Protein AF-A0A519QGE8-F1 (afdb_monomer_lite)

Radius of gyration: 14.96 Å; chains: 1; bounding box: 22×20×40 Å

Foldseek 3Di:
DPPDDDDDDDDDPPLQCPLPPPCVPRNNDHD

Sequence (31 aa):
MPDSPVLYVLNGPNLNLLGTREPAIYGSATL

pLDDT: mean 94.91, std 7.81, range [64.75, 98.56]

Secondary structure (DSSP, 8-state):
---SPP----PPTTGGGTTTS-HHHH-S---

Structure (mmCIF, N/CA/C/O backbone):
data_AF-A0A519QGE8-F1
#
_entry.id   AF-A0A519QGE8-F1
#
loop_
_atom_site.group_PDB
_atom_site.id
_atom_site.type_symbol
_atom_site.label_atom_id
_atom_site.label_alt_id
_atom_site.label_comp_id
_atom_site.label_asym_id
_atom_site.label_entity_id
_atom_site.label_seq_id
_atom_site.pdbx_PDB_ins_code
_atom_site.Cartn_x
_atom_site.Cartn_y
_atom_site.Cartn_z
_atom_site.occupancy
_atom_site.B_iso_or_equiv
_atom_site.auth_seq_id
_atom_site.auth_comp_id
_atom_site.auth_asym_id
_atom_site.auth_atom_id
_atom_site.pdbx_PDB_model_num
ATOM 1 N N . MET A 1 1 ? 9.505 -15.699 -29.443 1.00 64.75 1 MET A N 1
ATOM 2 C CA . MET A 1 1 ? 10.013 -14.659 -28.524 1.00 64.75 1 MET A CA 1
ATOM 3 C C . MET A 1 1 ? 8.780 -14.043 -27.888 1.00 64.75 1 MET A C 1
ATOM 5 O O . MET A 1 1 ? 7.838 -13.838 -28.640 1.00 64.75 1 MET A O 1
ATOM 9 N N . PRO A 1 2 ? 8.679 -13.862 -26.563 1.00 70.38 2 PRO A N 1
ATOM 10 C CA . PRO A 1 2 ? 7.538 -13.128 -26.031 1.00 70.38 2 PRO A CA 1
ATOM 11 C C . PRO A 1 2 ? 7.650 -11.677 -26.522 1.00 70.38 2 PRO A C 1
ATOM 13 O O . PRO A 1 2 ? 8.647 -11.018 -26.247 1.00 70.38 2 PRO A O 1
ATOM 16 N N . ASP A 1 3 ? 6.660 -11.215 -27.287 1.00 84.69 3 ASP A N 1
ATOM 17 C CA . ASP A 1 3 ? 6.612 -9.855 -27.856 1.00 84.69 3 ASP A CA 1
ATOM 18 C C . ASP A 1 3 ? 6.239 -8.785 -26.810 1.00 84.69 3 ASP A C 1
ATOM 20 O O . ASP A 1 3 ? 6.275 -7.586 -27.086 1.00 84.69 3 ASP A O 1
ATOM 24 N N . SER A 1 4 ? 5.884 -9.204 -25.591 1.00 89.62 4 SER A N 1
ATOM 25 C CA . SER A 1 4 ? 5.524 -8.300 -24.497 1.00 89.62 4 SER A CA 1
ATOM 26 C C . SER A 1 4 ? 6.760 -7.828 -23.720 1.00 89.62 4 SER A C 1
ATOM 28 O O . SER A 1 4 ? 7.597 -8.657 -23.347 1.00 89.62 4 SER A O 1
ATOM 30 N N . PRO A 1 5 ? 6.869 -6.523 -23.405 1.00 91.88 5 PRO A N 1
ATOM 31 C CA . PRO A 1 5 ? 7.989 -5.993 -22.638 1.00 91.88 5 PRO A CA 1
ATOM 32 C C . PRO A 1 5 ? 7.974 -6.507 -21.194 1.00 91.88 5 PRO A C 1
ATOM 34 O O . PRO A 1 5 ? 6.921 -6.625 -20.566 1.00 91.88 5 PRO A O 1
ATOM 37 N N . VAL A 1 6 ? 9.163 -6.765 -20.647 1.00 94.25 6 VAL A N 1
ATOM 38 C CA . VAL A 1 6 ? 9.340 -7.081 -19.225 1.00 94.25 6 VAL A CA 1
ATOM 39 C C . VAL A 1 6 ? 9.404 -5.775 -18.437 1.00 94.25 6 VAL A C 1
ATOM 41 O O . VAL A 1 6 ? 10.248 -4.924 -18.714 1.00 94.25 6 VAL A O 1
ATOM 44 N N . LEU A 1 7 ? 8.530 -5.632 -17.439 1.00 95.00 7 LEU A N 1
ATOM 45 C CA . LEU A 1 7 ? 8.497 -4.486 -16.534 1.00 95.00 7 LEU A CA 1
ATOM 46 C C . LEU A 1 7 ? 8.672 -4.958 -15.091 1.00 95.00 7 LEU A C 1
ATOM 48 O O . LEU A 1 7 ? 7.906 -5.786 -14.603 1.00 95.00 7 LEU A O 1
ATOM 52 N N . TYR A 1 8 ? 9.669 -4.405 -14.405 1.00 97.00 8 TYR A N 1
ATOM 53 C CA . TYR A 1 8 ? 9.916 -4.673 -12.992 1.00 97.00 8 TYR A CA 1
ATOM 54 C C . TYR A 1 8 ? 9.290 -3.582 -12.124 1.00 97.00 8 TYR A C 1
ATOM 56 O O . TYR A 1 8 ? 9.423 -2.395 -12.420 1.00 97.00 8 TYR A O 1
ATOM 64 N N . VAL A 1 9 ? 8.658 -3.991 -11.023 1.00 97.44 9 VAL A N 1
ATOM 65 C CA . VAL A 1 9 ? 8.143 -3.097 -9.979 1.00 97.44 9 VAL A CA 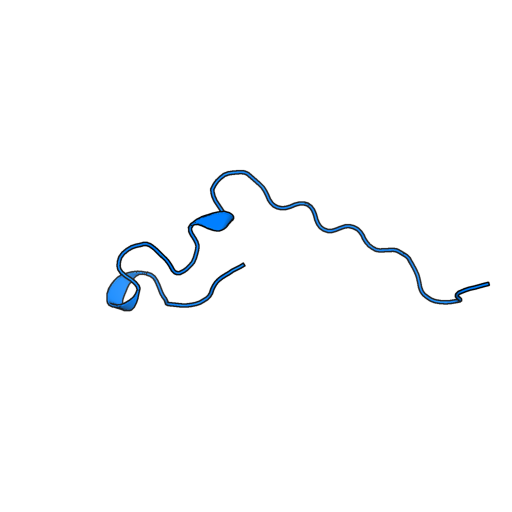1
ATOM 66 C C . VAL A 1 9 ? 8.829 -3.464 -8.669 1.00 97.44 9 VAL A C 1
ATOM 68 O O . VAL A 1 9 ? 8.758 -4.609 -8.227 1.00 97.44 9 VAL A O 1
ATOM 71 N N . LEU A 1 10 ? 9.521 -2.499 -8.065 1.00 98.12 10 LEU A N 1
ATOM 72 C CA . LEU A 1 10 ? 10.211 -2.671 -6.789 1.00 98.12 10 LEU A CA 1
ATOM 73 C C . LEU A 1 10 ? 9.499 -1.844 -5.726 1.00 98.12 10 LEU A C 1
ATOM 75 O O . LEU A 1 10 ? 9.387 -0.626 -5.848 1.00 98.12 10 LEU A O 1
ATOM 79 N N . ASN A 1 11 ? 9.037 -2.519 -4.680 1.00 98.31 11 ASN A N 1
ATOM 80 C CA . ASN A 1 11 ? 8.363 -1.878 -3.563 1.00 98.31 11 ASN A CA 1
ATOM 81 C C . ASN A 1 11 ? 9.370 -1.544 -2.465 1.00 98.31 11 ASN A C 1
ATOM 83 O O . ASN A 1 11 ? 10.198 -2.372 -2.083 1.00 98.31 11 ASN A O 1
ATOM 87 N N . GLY A 1 12 ? 9.298 -0.307 -1.976 1.00 98.44 12 GLY A N 1
ATOM 88 C CA . GLY A 1 12 ? 10.130 0.170 -0.881 1.00 98.44 12 GLY A CA 1
ATOM 89 C C . GLY A 1 12 ? 9.770 -0.461 0.471 1.00 98.44 12 GLY A C 1
ATOM 90 O O . GLY A 1 12 ? 8.755 -1.154 0.600 1.00 98.44 12 GLY A O 1
ATOM 91 N N . PRO A 1 13 ? 10.588 -0.202 1.505 1.00 98.50 13 PRO A N 1
ATOM 92 C CA . PRO A 1 13 ? 10.333 -0.708 2.847 1.00 98.50 13 PRO A CA 1
ATOM 93 C C . PRO A 1 13 ? 8.986 -0.211 3.388 1.00 98.50 13 PRO A C 1
ATOM 95 O O . PRO A 1 13 ? 8.547 0.898 3.084 1.00 98.50 13 PRO A O 1
ATOM 98 N N . ASN A 1 14 ? 8.360 -1.027 4.237 1.00 97.88 14 ASN A N 1
ATOM 99 C CA . ASN A 1 14 ? 7.100 -0.759 4.941 1.00 97.88 14 ASN A CA 1
ATOM 100 C C . ASN A 1 14 ? 5.831 -0.673 4.074 1.00 97.88 14 ASN A C 1
ATOM 102 O O . ASN A 1 14 ? 4.740 -0.660 4.640 1.00 97.88 14 ASN A O 1
ATOM 106 N N . LEU A 1 15 ? 5.910 -0.693 2.736 1.00 98.19 15 LEU A N 1
ATOM 107 C CA . LEU A 1 15 ? 4.712 -0.789 1.880 1.00 98.19 15 LEU A CA 1
ATOM 108 C C . LEU A 1 15 ? 3.934 -2.098 2.098 1.00 98.19 15 LEU A C 1
ATOM 110 O O . LEU A 1 15 ? 2.734 -2.159 1.856 1.00 98.19 15 LEU A O 1
A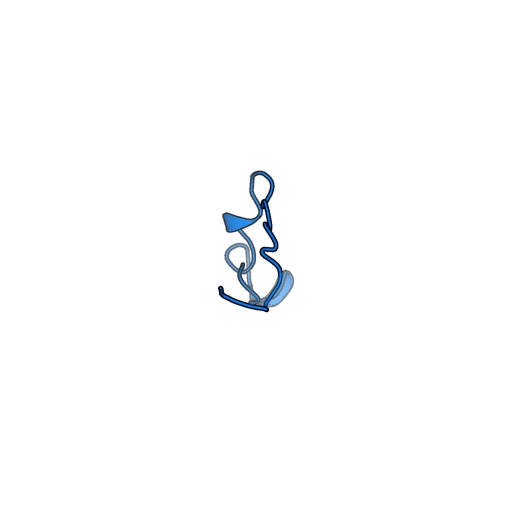TOM 114 N N . ASN A 1 16 ? 4.587 -3.119 2.655 1.00 97.88 16 ASN A N 1
ATOM 115 C CA . ASN A 1 16 ? 3.948 -4.350 3.116 1.00 97.88 16 ASN A CA 1
ATOM 116 C C . ASN A 1 16 ? 2.978 -4.147 4.298 1.00 97.88 16 ASN A C 1
ATOM 118 O O . ASN A 1 16 ? 2.282 -5.086 4.671 1.00 97.88 16 ASN A O 1
ATOM 122 N N . LEU A 1 17 ? 2.956 -2.962 4.919 1.00 98.12 17 LEU A N 1
ATOM 123 C CA . LEU A 1 17 ? 2.043 -2.625 6.014 1.00 98.12 17 LEU A CA 1
ATOM 124 C C . LEU A 1 17 ? 0.753 -1.946 5.529 1.00 98.12 17 LEU A C 1
ATOM 126 O O . LEU A 1 17 ? -0.135 -1.693 6.348 1.00 98.12 17 LEU A O 1
ATOM 130 N N . LEU A 1 18 ? 0.630 -1.630 4.235 1.00 98.56 18 LEU A N 1
ATOM 131 C CA . LEU A 1 18 ? -0.588 -1.032 3.681 1.00 98.56 18 LEU A CA 1
ATOM 132 C C . LEU A 1 18 ? -1.813 -1.899 4.002 1.00 98.56 18 LEU A C 1
ATOM 134 O O . LEU A 1 18 ? -1.761 -3.125 3.929 1.00 98.56 18 LEU A O 1
ATOM 138 N N . GLY A 1 19 ? -2.898 -1.251 4.424 1.00 97.81 19 GLY A N 1
ATOM 139 C CA . GLY A 1 19 ? -4.143 -1.925 4.794 1.00 97.81 19 GLY A CA 1
ATOM 140 C C . GLY A 1 19 ? -4.133 -2.641 6.149 1.00 97.81 19 GLY A C 1
ATOM 141 O O . GLY A 1 19 ? -5.161 -3.191 6.532 1.00 97.81 19 GLY A O 1
ATOM 142 N N . TH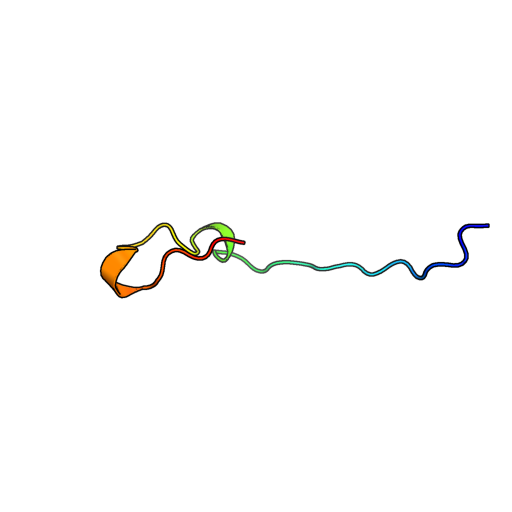R A 1 20 ? -3.019 -2.643 6.897 1.00 98.19 20 THR A N 1
ATOM 143 C CA . THR A 1 20 ? -2.928 -3.349 8.196 1.00 98.19 20 THR A CA 1
ATOM 144 C C . THR A 1 20 ? -3.189 -2.446 9.400 1.00 98.19 20 THR A C 1
ATOM 146 O O . THR A 1 20 ? -3.814 -2.861 10.377 1.00 98.19 20 THR A O 1
ATOM 149 N N . ARG A 1 21 ? -2.722 -1.195 9.349 1.00 97.81 21 ARG A N 1
ATOM 150 C CA . ARG A 1 21 ? -2.872 -0.243 10.450 1.00 97.81 21 ARG A CA 1
ATOM 151 C C . ARG A 1 21 ? -4.258 0.381 10.408 1.00 97.81 21 ARG A C 1
ATOM 153 O O . ARG A 1 21 ? -4.564 1.076 9.450 1.00 97.81 21 ARG A O 1
ATOM 160 N N . GLU A 1 22 ? -5.041 0.164 11.465 1.00 98.44 22 GLU A N 1
ATOM 161 C CA . GLU A 1 22 ? -6.371 0.759 11.707 1.00 98.44 22 GLU A CA 1
ATOM 162 C C . GLU A 1 22 ? -7.167 0.999 10.398 1.00 98.44 22 GLU A C 1
ATOM 164 O O . GLU A 1 22 ? -7.367 2.149 9.999 1.00 98.44 22 GLU A O 1
ATOM 169 N N . PRO A 1 23 ? -7.615 -0.062 9.695 1.00 98.06 23 PRO A N 1
ATOM 170 C CA . PRO A 1 23 ? -8.085 0.043 8.305 1.00 98.06 23 PRO A CA 1
ATOM 171 C C . PRO A 1 23 ? -9.307 0.949 8.111 1.00 98.06 23 PRO A C 1
ATOM 173 O O . PRO A 1 23 ? -9.484 1.543 7.051 1.00 98.06 23 PRO A O 1
ATOM 176 N N . ALA A 1 24 ? -10.138 1.093 9.147 1.00 98.38 24 ALA A N 1
ATOM 177 C CA . ALA A 1 24 ? -11.276 2.012 9.141 1.00 98.38 24 ALA A CA 1
ATOM 178 C C . ALA A 1 24 ? -10.856 3.496 9.086 1.00 98.38 24 ALA A C 1
ATOM 180 O O . ALA A 1 24 ? -11.668 4.344 8.730 1.00 98.38 24 ALA A O 1
ATOM 181 N N . ILE A 1 25 ? -9.604 3.802 9.439 1.00 98.38 25 ILE A N 1
ATOM 182 C CA . ILE A 1 25 ? -9.033 5.152 9.466 1.00 98.38 25 ILE A CA 1
ATOM 183 C C . ILE A 1 25 ? -8.077 5.354 8.284 1.00 98.38 25 ILE A C 1
ATOM 185 O O . ILE A 1 25 ? -8.170 6.366 7.595 1.00 98.38 25 ILE A O 1
ATOM 189 N N . TYR A 1 26 ? -7.176 4.397 8.028 1.00 97.88 26 TYR A N 1
ATOM 190 C CA . TYR A 1 26 ? -6.103 4.539 7.027 1.00 97.88 26 TYR A CA 1
ATOM 191 C C . TYR A 1 26 ? -6.353 3.800 5.706 1.00 97.88 26 TYR A C 1
ATOM 193 O O . TYR A 1 26 ? -5.510 3.833 4.811 1.00 97.88 26 TYR A O 1
ATOM 201 N N . GLY A 1 27 ? -7.514 3.166 5.560 1.00 98.25 27 GLY A N 1
ATOM 202 C CA . GLY A 1 27 ? -7.882 2.407 4.372 1.00 98.25 27 GLY A CA 1
ATOM 203 C C . GLY A 1 27 ? -7.497 0.932 4.460 1.00 98.25 27 GLY A C 1
ATOM 204 O O . GLY A 1 27 ? -6.622 0.523 5.220 1.00 98.25 27 GLY A O 1
ATOM 205 N N . SER A 1 28 ? -8.191 0.122 3.663 1.00 98.38 28 SER A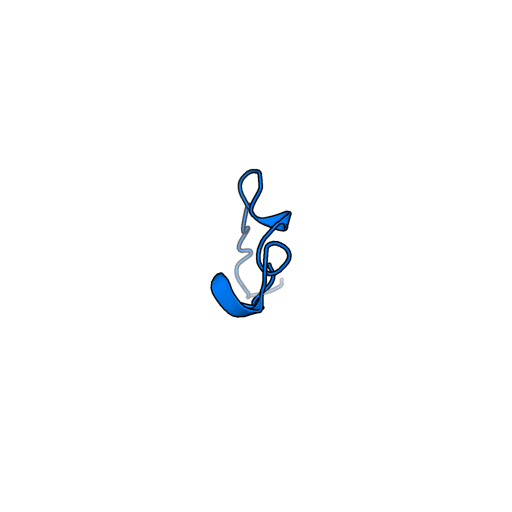 N 1
ATOM 206 C CA . SER A 1 28 ? -8.072 -1.340 3.639 1.00 98.38 28 SER A CA 1
ATOM 207 C C . SER A 1 28 ? -7.314 -1.886 2.426 1.00 98.38 28 SER A C 1
ATOM 209 O O . SER A 1 28 ? -7.146 -3.097 2.315 1.00 98.38 28 SER A O 1
ATOM 211 N N . ALA A 1 29 ? -6.870 -1.021 1.509 1.00 98.12 29 ALA A N 1
ATOM 212 C CA . ALA A 1 29 ? -6.120 -1.439 0.329 1.00 98.12 29 ALA A CA 1
ATOM 213 C C . ALA A 1 29 ? -4.729 -1.964 0.719 1.00 98.12 29 ALA A C 1
ATO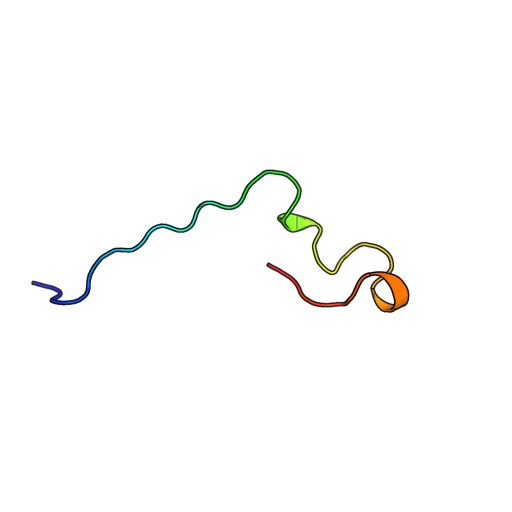M 215 O O . ALA A 1 29 ? -4.014 -1.324 1.493 1.00 98.12 29 ALA A O 1
ATOM 216 N N . THR A 1 30 ? -4.354 -3.115 0.161 1.00 97.88 30 THR A N 1
ATOM 217 C CA . THR A 1 30 ? -3.054 -3.766 0.369 1.00 97.88 30 THR A CA 1
ATOM 218 C C . THR A 1 30 ? -2.170 -3.626 -0.870 1.00 97.88 30 THR A C 1
ATOM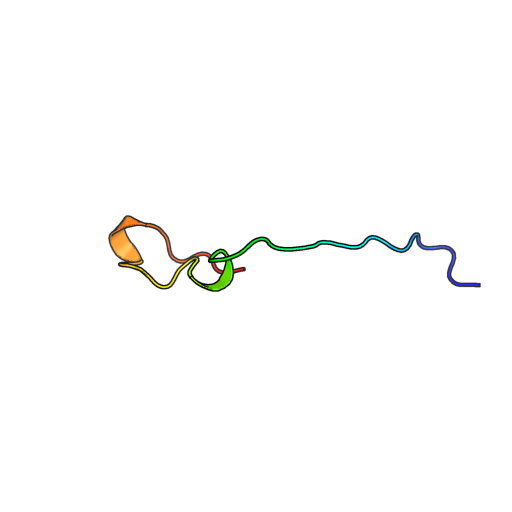 220 O O . THR A 1 30 ? -2.653 -3.261 -1.944 1.00 97.88 30 THR A O 1
ATOM 223 N N . LEU A 1 31 ? -0.876 -3.915 -0.704 1.00 95.62 31 LEU A N 1
ATOM 224 C CA . LEU A 1 31 ? 0.073 -4.091 -1.807 1.00 95.62 31 LEU A CA 1
ATOM 225 C C . LEU A 1 31 ? -0.151 -5.422 -2.542 1.00 95.62 31 LEU A C 1
ATOM 227 O O . LEU A 1 31 ? -0.575 -6.388 -1.865 1.00 95.62 31 LEU A O 1
#